Protein AF-A0A380IAU8-F1 (afdb_monomer)

Foldseek 3Di:
DDPVVVVVLVVVLVVLVVVLVVLVVCCVVVVDPVVVSVVVNVVSVVVNCVSPVVD

pLDDT: mean 84.61, std 16.07, range [46.72, 98.06]

Mean predicted aligned error: 6.39 Å

Nearest PDB structures (foldseek):
  2f66-assembly3_A  TM=8.530E-01  e=2.795E+00  Saccharomyces cerevisiae
  2f6m-assembly2_C  TM=7.156E-01  e=2.287E+00  Saccharomyces cerevisiae
  7ymi-assembly1_Z  TM=7.017E-01  e=7.631E+00  Acaryochloris marina MBIC11017
  6dma-assembly3_E  TM=5.319E-01  e=3.196E+00  synthetic construct

Sequence (55 aa):
MSKRSNDYKNGYRDAIRFAISEIDENIDNFSIDEGVGNEIVGNLKTIFRKVYQDE

Organism: Streptococcus acidominimus (NCBI:txid1326)

Secondary structure (DSSP, 8-state):
--HHHHHHHHHHHHHHHHHHHHHHHHHHTTSS-HHHHHHHHHHHHHHHHHHHTT-

Solvent-accessible surface area (backbone atoms only — not comparable to full-atom values): 3182 Å² total; per-residue (Å²): 134,64,72,70,62,55,55,55,54,50,52,56,51,51,51,53,53,49,52,42,53,57,41,54,52,31,31,77,65,65,74,38,59,57,70,62,39,50,52,52,43,52,51,52,53,50,52,49,44,73,75,56,66,91,112

Radius of gyration: 13.52 Å; Cα contacts (8 Å, |Δi|>4): 22; chains: 1; bounding box: 33×12×36 Å

Structure (mmCIF, N/CA/C/O backbone):
data_AF-A0A380IAU8-F1
#
_entry.id   AF-A0A380IAU8-F1
#
loop_
_atom_site.group_PDB
_atom_site.id
_atom_site.type_symbol
_atom_site.label_atom_id
_atom_site.label_alt_id
_atom_site.label_comp_id
_atom_site.label_asym_id
_atom_site.label_entity_id
_atom_site.label_seq_id
_atom_site.pdbx_PDB_ins_code
_atom_site.Cartn_x
_atom_site.Cartn_y
_atom_site.Cartn_z
_atom_site.occupancy
_atom_site.B_iso_or_equiv
_atom_site.auth_seq_id
_atom_site.auth_comp_id
_atom_site.auth_asym_id
_atom_site.auth_atom_id
_atom_site.pdbx_PDB_model_num
ATOM 1 N N . MET A 1 1 ? -20.137 2.645 23.019 1.00 50.53 1 MET A N 1
ATOM 2 C CA . MET A 1 1 ? -19.237 1.748 22.256 1.00 50.53 1 MET A CA 1
ATOM 3 C C . MET A 1 1 ? -18.283 1.056 23.217 1.00 50.53 1 MET A C 1
ATOM 5 O O . MET A 1 1 ? -17.725 1.721 24.078 1.00 50.53 1 MET A O 1
ATOM 9 N N . SER A 1 2 ? -18.152 -0.273 23.137 1.00 49.66 2 SER A N 1
ATOM 10 C CA . SER A 1 2 ? -17.232 -1.042 23.991 1.00 49.66 2 SER A CA 1
ATOM 11 C C . SER A 1 2 ? -15.779 -0.720 23.628 1.00 49.66 2 SER A C 1
ATOM 13 O O . SER A 1 2 ? -15.436 -0.749 22.450 1.00 49.66 2 SER A O 1
ATOM 15 N N . LYS A 1 3 ? -14.932 -0.448 24.631 1.00 51.28 3 LYS A N 1
ATOM 16 C CA . LYS A 1 3 ? -13.501 -0.099 24.500 1.00 51.28 3 LYS A CA 1
ATOM 17 C C . LYS A 1 3 ? -12.736 -1.025 23.537 1.00 51.28 3 LYS A C 1
ATOM 19 O O . LYS A 1 3 ? -11.962 -0.551 22.719 1.00 51.28 3 LYS A O 1
ATOM 24 N N . ARG A 1 4 ? -13.063 -2.327 23.546 1.00 46.72 4 ARG A N 1
ATOM 25 C CA . ARG A 1 4 ? -12.477 -3.338 22.645 1.00 46.72 4 ARG A CA 1
ATOM 26 C C . ARG A 1 4 ? -12.691 -3.030 21.161 1.00 46.72 4 ARG A C 1
ATOM 28 O O . ARG A 1 4 ? -11.815 -3.312 20.362 1.00 46.72 4 ARG A O 1
ATOM 35 N N . SER A 1 5 ? -13.835 -2.460 20.781 1.00 53.72 5 SER A N 1
ATOM 36 C CA . SER A 1 5 ? -14.153 -2.173 19.376 1.00 53.72 5 SER A CA 1
ATOM 37 C C . SER A 1 5 ? -13.283 -1.062 18.783 1.00 53.72 5 SER A C 1
ATOM 39 O O . SER A 1 5 ? -13.045 -1.084 17.578 1.00 53.72 5 SER A O 1
ATOM 41 N N . ASN A 1 6 ? -12.835 -0.100 19.596 1.00 57.06 6 ASN A N 1
ATOM 42 C CA . ASN A 1 6 ? -11.977 0.991 19.126 1.00 57.06 6 ASN A CA 1
ATOM 43 C C . ASN A 1 6 ? -10.536 0.520 18.916 1.00 57.06 6 ASN A C 1
ATOM 45 O O . ASN A 1 6 ? -9.919 0.890 17.923 1.00 57.06 6 ASN A O 1
ATOM 49 N N . ASP A 1 7 ? -10.020 -0.335 19.801 1.00 61.72 7 ASP A N 1
ATOM 50 C CA . ASP A 1 7 ? -8.632 -0.806 19.727 1.00 61.72 7 ASP A CA 1
ATOM 51 C C . ASP A 1 7 ? -8.380 -1.649 18.466 1.00 61.72 7 ASP A C 1
ATOM 53 O O . ASP A 1 7 ? -7.389 -1.436 17.770 1.00 61.72 7 ASP A O 1
ATOM 57 N N . TYR A 1 8 ? -9.313 -2.543 18.105 1.00 64.25 8 TYR A N 1
ATOM 58 C CA . TYR A 1 8 ? -9.198 -3.331 16.869 1.00 64.25 8 TYR A CA 1
ATOM 59 C C . TYR A 1 8 ? -9.255 -2.455 15.616 1.00 64.25 8 TYR A C 1
ATOM 61 O O . TYR A 1 8 ? -8.440 -2.623 14.710 1.00 64.25 8 TYR A O 1
ATOM 69 N N . LYS A 1 9 ? -10.181 -1.491 15.563 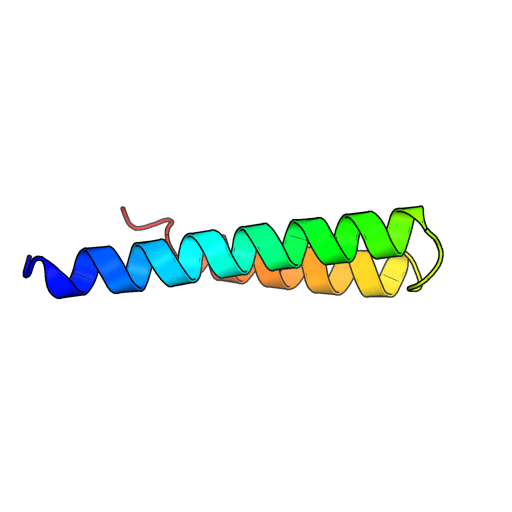1.00 67.31 9 LYS A N 1
ATOM 70 C CA . LYS A 1 9 ? -10.267 -0.548 14.443 1.00 67.31 9 LYS A CA 1
ATOM 71 C C . LYS A 1 9 ? -8.986 0.274 14.298 1.00 67.31 9 LYS A C 1
ATOM 73 O O . LYS A 1 9 ? -8.516 0.435 13.176 1.00 67.31 9 LYS A O 1
ATOM 78 N N . ASN A 1 10 ? -8.395 0.735 15.398 1.00 76.62 10 ASN A N 1
ATOM 79 C CA . ASN A 1 10 ? -7.128 1.465 15.370 1.00 76.62 10 ASN A CA 1
ATOM 80 C C . ASN A 1 10 ? -5.967 0.585 14.878 1.00 76.62 10 ASN A C 1
ATOM 82 O O . ASN A 1 10 ? -5.216 1.012 14.008 1.00 76.62 10 ASN A O 1
ATOM 86 N N . GLY A 1 11 ? -5.883 -0.673 15.323 1.00 83.12 11 GLY A N 1
ATOM 87 C CA . GLY A 1 11 ? -4.851 -1.606 14.855 1.00 83.12 11 GLY A CA 1
ATOM 88 C C . GLY A 1 11 ? -4.904 -1.871 13.345 1.00 83.12 11 GLY A C 1
ATOM 89 O O . GLY A 1 11 ? -3.877 -1.839 12.671 1.00 83.12 11 GLY A O 1
ATOM 90 N N . TYR A 1 12 ? -6.101 -2.055 12.779 1.00 84.25 12 TYR A N 1
ATOM 91 C CA . TYR A 1 12 ? -6.264 -2.196 11.325 1.00 84.25 12 TYR A CA 1
ATOM 92 C C . TYR A 1 12 ? -5.902 -0.912 10.564 1.00 84.25 12 TYR A C 1
ATOM 94 O O . TYR A 1 12 ? -5.399 -0.976 9.441 1.00 84.25 12 TYR A O 1
ATOM 102 N N . ARG A 1 13 ? -6.105 0.256 11.184 1.00 86.38 13 ARG A N 1
ATOM 103 C CA . ARG A 1 13 ? -5.784 1.558 10.596 1.00 86.38 13 ARG A CA 1
ATOM 104 C C . ARG A 1 13 ? -4.279 1.701 10.427 1.00 86.38 13 ARG A C 1
ATOM 106 O O . ARG A 1 13 ? -3.811 2.095 9.358 1.00 86.38 13 ARG A O 1
ATOM 113 N N . ASP A 1 14 ? -3.548 1.354 11.478 1.00 89.56 14 ASP A N 1
ATOM 114 C CA . ASP A 1 14 ? -2.093 1.435 11.515 1.00 89.56 14 ASP A CA 1
ATOM 115 C C . ASP A 1 14 ? -1.462 0.386 10.597 1.00 89.56 14 ASP A C 1
ATOM 117 O O . ASP A 1 14 ? -0.552 0.714 9.842 1.00 89.56 14 ASP A O 1
ATOM 121 N N . ALA A 1 15 ? -2.013 -0.831 10.553 1.00 92.06 15 ALA A N 1
ATOM 122 C CA . ALA A 1 15 ? -1.553 -1.878 9.642 1.00 92.06 15 ALA A CA 1
ATOM 123 C C . ALA A 1 15 ? -1.686 -1.481 8.161 1.00 92.06 15 ALA A C 1
ATOM 125 O O . ALA A 1 15 ? -0.760 -1.693 7.382 1.00 92.06 15 ALA A O 1
ATOM 126 N N . ILE A 1 16 ? -2.809 -0.869 7.760 1.00 92.69 16 ILE A N 1
ATOM 127 C CA . ILE A 1 16 ? -2.996 -0.412 6.372 1.00 92.69 16 ILE A CA 1
ATOM 128 C C . ILE A 1 16 ? -2.036 0.736 6.038 1.00 92.69 16 ILE A C 1
ATOM 130 O O . ILE A 1 16 ? -1.481 0.769 4.942 1.00 92.69 16 ILE A O 1
ATOM 134 N N . ARG A 1 17 ? -1.816 1.671 6.971 1.00 91.94 17 ARG A N 1
ATOM 135 C CA . ARG A 1 17 ? -0.848 2.766 6.784 1.00 91.94 17 ARG A CA 1
ATOM 136 C C . ARG A 1 17 ? 0.579 2.248 6.645 1.00 91.94 17 ARG A C 1
ATOM 138 O O . ARG A 1 17 ? 1.291 2.709 5.761 1.00 91.94 17 ARG A O 1
ATOM 145 N N . PHE A 1 18 ? 0.958 1.284 7.480 1.00 94.19 18 PHE A N 1
ATOM 146 C CA . PHE A 1 18 ? 2.248 0.613 7.396 1.00 94.19 18 PHE A CA 1
ATOM 147 C C . PHE A 1 18 ? 2.421 -0.082 6.041 1.00 94.19 18 PHE A C 1
ATOM 149 O O . PHE A 1 18 ? 3.393 0.182 5.348 1.00 94.19 18 PHE A O 1
ATOM 156 N N . ALA A 1 19 ? 1.433 -0.869 5.605 1.00 96.06 19 ALA A N 1
ATOM 157 C CA . ALA A 1 19 ? 1.488 -1.549 4.311 1.00 96.06 19 ALA A CA 1
ATOM 158 C C . ALA A 1 19 ? 1.652 -0.580 3.127 1.00 96.06 19 ALA A C 1
ATOM 160 O O . ALA A 1 19 ? 2.416 -0.871 2.214 1.00 96.06 19 ALA A O 1
ATOM 161 N N . ILE A 1 20 ? 0.967 0.571 3.141 1.00 95.88 20 ILE A N 1
ATOM 162 C CA . ILE A 1 20 ? 1.148 1.608 2.110 1.00 95.88 20 ILE A CA 1
ATOM 163 C C . ILE A 1 20 ? 2.598 2.112 2.104 1.00 95.88 20 ILE A C 1
ATOM 165 O O . ILE A 1 20 ? 3.202 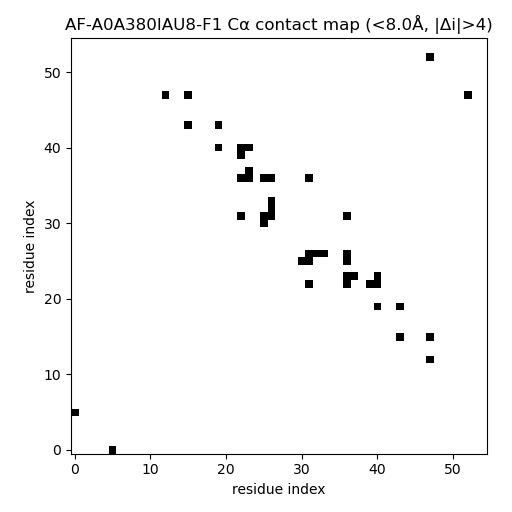2.154 1.040 1.00 95.88 20 ILE A O 1
ATOM 169 N N . SER A 1 21 ? 3.159 2.430 3.277 1.00 96.31 21 SER A N 1
ATOM 170 C CA . SER A 1 21 ? 4.541 2.915 3.402 1.00 96.31 21 SER A CA 1
ATOM 171 C C . SER A 1 21 ? 5.568 1.916 2.862 1.00 96.31 21 SER A C 1
ATOM 173 O O . SER A 1 21 ? 6.465 2.311 2.130 1.00 96.31 21 SER A O 1
ATOM 175 N N . GLU A 1 22 ? 5.424 0.630 3.189 1.00 97.50 22 GLU A N 1
ATOM 176 C CA . GLU A 1 22 ? 6.337 -0.419 2.711 1.00 97.50 22 GLU A CA 1
ATOM 177 C C . GLU A 1 22 ? 6.251 -0.600 1.190 1.00 97.50 22 GLU A C 1
ATOM 179 O O . GLU A 1 22 ? 7.247 -0.892 0.534 1.00 97.50 22 GLU A O 1
ATOM 184 N N . ILE A 1 23 ? 5.061 -0.456 0.598 1.00 95.69 23 ILE A N 1
ATOM 185 C CA . ILE A 1 23 ? 4.903 -0.576 -0.857 1.00 95.69 23 ILE A CA 1
ATOM 186 C C . ILE A 1 23 ? 5.500 0.641 -1.560 1.00 95.69 23 ILE A C 1
ATOM 188 O O . ILE A 1 23 ? 6.216 0.454 -2.538 1.00 95.69 23 ILE A O 1
ATOM 192 N N . ASP A 1 24 ? 5.247 1.849 -1.051 1.00 94.62 24 ASP A N 1
ATOM 193 C CA . ASP A 1 24 ? 5.839 3.081 -1.583 1.00 94.62 24 ASP A CA 1
ATOM 194 C C . ASP A 1 24 ? 7.384 2.998 -1.541 1.00 94.62 24 ASP A C 1
ATOM 196 O O . ASP A 1 24 ? 8.038 3.235 -2.555 1.00 94.62 24 ASP A O 1
ATOM 200 N N . GLU A 1 25 ? 7.977 2.524 -0.436 1.00 96.00 25 GLU A N 1
ATOM 201 C CA . GLU A 1 25 ? 9.431 2.298 -0.338 1.00 96.00 25 GLU A CA 1
ATOM 202 C C . GLU A 1 25 ? 9.938 1.239 -1.337 1.00 96.00 25 GLU A C 1
ATOM 204 O O . GLU A 1 25 ? 11.008 1.383 -1.931 1.00 96.00 25 GLU A O 1
ATOM 209 N N . ASN A 1 26 ? 9.171 0.173 -1.570 1.00 94.06 26 ASN A N 1
ATOM 210 C CA . ASN A 1 26 ? 9.536 -0.856 -2.544 1.00 94.06 26 ASN A CA 1
ATOM 211 C C . ASN A 1 26 ? 9.431 -0.379 -4.004 1.00 94.06 26 ASN A C 1
ATOM 213 O O . ASN A 1 26 ? 10.186 -0.876 -4.845 1.00 94.06 26 ASN A O 1
ATOM 217 N N . ILE A 1 27 ? 8.531 0.564 -4.309 1.00 94.69 27 ILE A N 1
ATOM 218 C CA . ILE A 1 27 ? 8.469 1.251 -5.609 1.00 94.69 27 ILE A CA 1
ATOM 219 C C . ILE A 1 27 ? 9.726 2.110 -5.789 1.00 94.69 27 ILE A C 1
ATOM 221 O O . ILE A 1 27 ? 10.423 1.959 -6.793 1.00 94.69 27 ILE A O 1
ATOM 225 N N . ASP A 1 28 ? 10.057 2.943 -4.796 1.00 94.06 28 ASP A N 1
ATOM 226 C CA . ASP A 1 28 ? 11.224 3.838 -4.834 1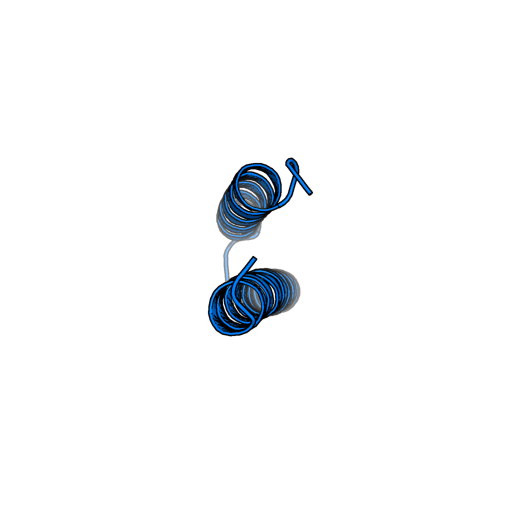.00 94.06 28 ASP A CA 1
ATOM 227 C C . ASP A 1 28 ? 12.547 3.062 -4.966 1.00 94.06 28 ASP A C 1
ATOM 229 O O . ASP A 1 28 ? 13.478 3.494 -5.650 1.00 94.06 28 ASP A O 1
ATOM 233 N N . ASN A 1 29 ? 12.616 1.874 -4.359 1.00 95.50 29 ASN A N 1
ATOM 234 C CA . ASN A 1 29 ? 13.758 0.966 -4.450 1.00 95.50 29 ASN A CA 1
ATOM 235 C C . ASN A 1 29 ? 13.751 0.079 -5.711 1.00 95.50 29 ASN A C 1
ATOM 237 O O . ASN A 1 29 ? 14.575 -0.835 -5.807 1.00 95.50 29 ASN A O 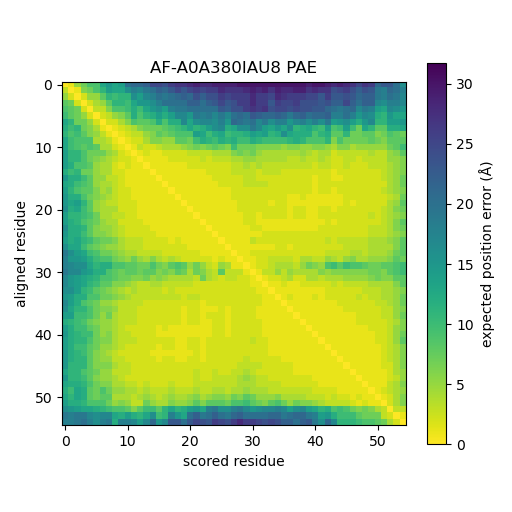1
ATOM 241 N N . PHE A 1 30 ? 12.827 0.290 -6.659 1.00 89.44 30 PHE A N 1
ATOM 242 C CA . PHE A 1 30 ? 12.643 -0.528 -7.871 1.00 89.44 30 PHE A CA 1
ATOM 243 C C . PHE A 1 30 ? 12.508 -2.038 -7.591 1.00 89.44 30 PHE A C 1
ATOM 245 O O . PHE A 1 30 ? 12.795 -2.877 -8.447 1.00 89.44 30 PHE A O 1
ATOM 252 N N . SER A 1 31 ? 12.090 -2.397 -6.373 1.00 92.38 31 SER A N 1
A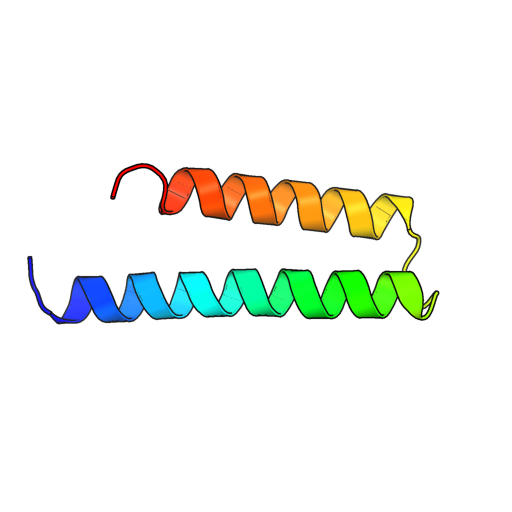TOM 253 C CA . SER A 1 31 ? 11.898 -3.784 -5.933 1.00 92.38 31 SER A CA 1
ATOM 254 C C . SER A 1 31 ? 10.549 -4.340 -6.392 1.00 92.38 31 SER A C 1
ATOM 256 O O . SER A 1 31 ? 10.362 -5.555 -6.458 1.00 92.38 31 SER A O 1
ATOM 258 N N . ILE A 1 32 ? 9.617 -3.450 -6.734 1.00 92.38 32 ILE A N 1
ATOM 259 C CA . ILE A 1 32 ? 8.322 -3.749 -7.340 1.00 92.38 32 ILE A CA 1
ATOM 260 C C . ILE A 1 32 ? 8.136 -2.811 -8.538 1.00 92.38 32 ILE A C 1
ATOM 262 O O . ILE A 1 32 ? 8.614 -1.678 -8.531 1.00 92.38 32 ILE A O 1
ATOM 266 N N . ASP A 1 33 ? 7.439 -3.289 -9.569 1.00 96.81 33 ASP A N 1
ATOM 267 C CA . ASP A 1 33 ? 6.997 -2.445 -10.678 1.00 96.81 33 ASP A CA 1
ATOM 268 C C . ASP A 1 33 ? 6.110 -1.295 -10.172 1.00 96.81 33 ASP A C 1
ATOM 270 O O . ASP A 1 33 ? 5.152 -1.514 -9.428 1.00 96.81 33 ASP A O 1
ATOM 274 N N . GLU A 1 34 ? 6.411 -0.071 -10.603 1.00 94.44 34 GLU A N 1
ATOM 275 C CA . GLU A 1 34 ? 5.709 1.135 -10.159 1.00 94.44 34 GLU A CA 1
ATOM 276 C C . GLU A 1 34 ? 4.200 1.076 -10.454 1.00 94.44 34 GLU A C 1
ATOM 278 O O . GLU A 1 34 ? 3.389 1.491 -9.624 1.00 94.44 34 GLU A O 1
ATOM 283 N N . GLY A 1 35 ? 3.792 0.530 -11.605 1.00 96.62 35 GLY A N 1
ATOM 284 C CA . GLY A 1 35 ? 2.381 0.401 -11.972 1.00 96.62 35 GLY A CA 1
ATOM 285 C C . GLY A 1 35 ? 1.634 -0.547 -11.037 1.00 96.62 35 GLY A C 1
ATOM 286 O O . GLY A 1 35 ? 0.572 -0.200 -10.513 1.00 96.62 35 GLY A O 1
ATOM 287 N N . VAL A 1 36 ? 2.226 -1.713 -10.772 1.00 96.19 36 VAL A N 1
ATOM 288 C CA . VAL A 1 36 ? 1.681 -2.707 -9.834 1.00 96.19 36 VAL A CA 1
ATOM 289 C C . VAL A 1 36 ? 1.620 -2.149 -8.411 1.00 96.19 36 VAL A C 1
ATOM 291 O O . VAL A 1 36 ? 0.593 -2.272 -7.741 1.00 96.19 36 VAL A O 1
ATOM 294 N N . GLY A 1 37 ? 2.691 -1.507 -7.940 1.00 96.62 37 GLY A N 1
ATOM 295 C CA . GLY A 1 37 ? 2.738 -0.918 -6.603 1.00 96.62 37 GLY A CA 1
ATOM 296 C C . GLY A 1 37 ? 1.669 0.162 -6.411 1.00 96.62 37 GLY A C 1
ATOM 297 O O . GLY A 1 37 ? 0.915 0.130 -5.433 1.00 96.62 37 GLY A O 1
ATOM 298 N N . ASN A 1 38 ? 1.519 1.054 -7.393 1.00 96.69 38 ASN A N 1
ATOM 299 C CA . ASN A 1 38 ? 0.493 2.094 -7.384 1.00 96.69 38 ASN A CA 1
ATOM 300 C C . ASN A 1 38 ? -0.935 1.525 -7.353 1.00 96.69 38 ASN A C 1
ATOM 302 O O . ASN A 1 38 ? -1.797 2.067 -6.651 1.00 96.69 38 ASN A O 1
ATOM 306 N N . GLU A 1 39 ? -1.202 0.424 -8.062 1.00 98.06 39 GLU A N 1
ATOM 307 C CA . GLU A 1 39 ? -2.504 -0.253 -8.019 1.00 98.06 39 GLU A CA 1
ATOM 308 C C . GLU A 1 39 ? -2.818 -0.780 -6.609 1.00 98.06 39 GLU A C 1
ATOM 310 O O . GLU A 1 39 ? -3.907 -0.541 -6.071 1.00 98.06 39 GLU A O 1
ATOM 315 N N . ILE A 1 40 ? -1.849 -1.438 -5.964 1.00 96.69 40 ILE A N 1
ATOM 316 C CA . ILE A 1 40 ? -2.016 -1.969 -4.604 1.00 96.69 40 ILE A CA 1
ATOM 317 C C . ILE A 1 40 ? -2.253 -0.825 -3.610 1.00 96.69 40 ILE A C 1
ATOM 319 O O . ILE A 1 40 ? -3.192 -0.886 -2.808 1.00 96.69 40 ILE A O 1
ATOM 323 N N . VAL A 1 41 ? -1.469 0.253 -3.691 1.00 96.81 41 VAL A N 1
ATOM 324 C CA . VAL A 1 41 ? -1.635 1.444 -2.844 1.00 96.81 41 VAL A CA 1
ATOM 325 C C . VAL A 1 41 ? -3.012 2.084 -3.048 1.00 96.81 41 VAL A C 1
ATOM 327 O O . VAL A 1 41 ? -3.671 2.469 -2.076 1.00 96.81 41 VAL A O 1
ATOM 330 N N . GLY A 1 42 ? -3.498 2.162 -4.289 1.00 96.94 42 GLY A N 1
ATOM 331 C CA . GLY A 1 42 ? -4.846 2.641 -4.608 1.00 96.94 42 GLY A CA 1
ATOM 332 C C . GLY A 1 42 ? -5.950 1.797 -3.959 1.00 96.94 42 GLY A C 1
ATOM 333 O O . GLY A 1 42 ? -6.889 2.339 -3.357 1.00 96.94 42 GLY A O 1
ATOM 334 N N . ASN A 1 43 ? -5.811 0.471 -4.003 1.00 96.62 43 ASN A N 1
ATOM 335 C CA . ASN A 1 43 ? -6.740 -0.463 -3.367 1.00 96.62 43 ASN A CA 1
ATOM 336 C C . ASN A 1 43 ? -6.729 -0.329 -1.835 1.00 96.62 43 ASN A C 1
ATOM 338 O O . ASN A 1 43 ? -7.794 -0.226 -1.218 1.00 96.62 43 ASN A O 1
ATOM 342 N N . LEU A 1 44 ? -5.550 -0.227 -1.214 1.00 95.44 44 LEU A N 1
ATOM 343 C CA . LEU A 1 44 ? -5.406 -0.022 0.232 1.00 95.44 44 LEU A CA 1
ATOM 344 C C . LEU A 1 44 ? -6.012 1.311 0.690 1.00 95.44 44 LEU A C 1
ATOM 346 O O . LEU A 1 44 ? -6.756 1.345 1.672 1.00 95.44 44 LEU A 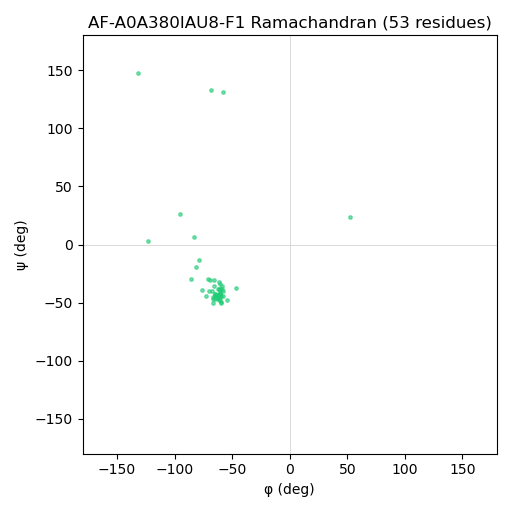O 1
ATOM 350 N N . LYS A 1 45 ? -5.785 2.402 -0.055 1.00 94.12 45 LYS A N 1
ATOM 351 C CA . LYS A 1 45 ? -6.419 3.710 0.197 1.00 94.12 45 LYS A CA 1
ATOM 352 C C . LYS A 1 45 ? -7.945 3.629 0.093 1.00 94.12 45 LYS A C 1
ATOM 354 O O . LYS A 1 45 ? -8.649 4.250 0.890 1.00 94.12 45 LYS A O 1
ATOM 359 N N . THR A 1 46 ? -8.469 2.848 -0.852 1.00 94.12 46 THR A N 1
ATOM 360 C CA . THR A 1 46 ? -9.915 2.621 -1.005 1.00 94.12 46 THR A CA 1
ATOM 361 C C . THR A 1 46 ? -10.498 1.853 0.180 1.00 94.12 46 THR A C 1
ATOM 363 O O . THR A 1 46 ? -11.534 2.252 0.711 1.00 94.12 46 THR A O 1
ATOM 366 N N . ILE A 1 47 ? -9.831 0.787 0.631 1.00 90.19 47 ILE A N 1
ATOM 367 C CA . ILE A 1 47 ? -10.234 0.021 1.820 1.00 90.19 47 ILE A CA 1
ATOM 368 C C . ILE A 1 47 ? -10.211 0.920 3.056 1.00 90.19 47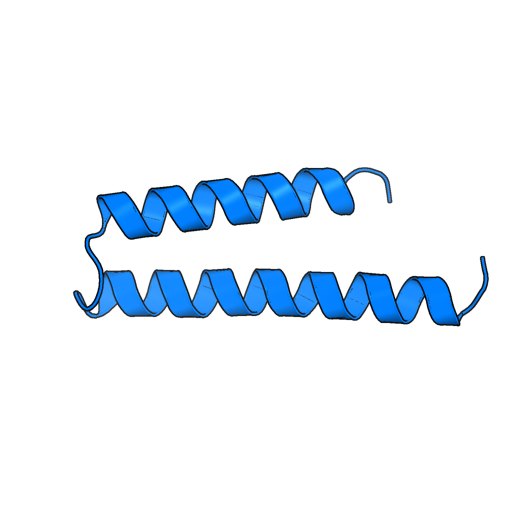 ILE A C 1
ATOM 370 O O . ILE A 1 47 ? -11.200 0.985 3.783 1.00 90.19 47 ILE A O 1
ATOM 374 N N . PHE A 1 48 ? -9.127 1.673 3.255 1.00 90.12 48 PHE A N 1
ATOM 375 C CA . PHE A 1 48 ? -8.994 2.607 4.368 1.00 90.12 48 PHE A CA 1
ATOM 376 C C . PHE A 1 48 ? -10.156 3.603 4.409 1.00 90.12 48 PHE A C 1
ATOM 378 O O . PHE A 1 48 ? -10.789 3.796 5.442 1.00 90.12 48 PHE A O 1
ATOM 385 N N . ARG A 1 49 ? -10.490 4.204 3.265 1.00 88.81 49 ARG A N 1
ATOM 386 C CA . ARG A 1 49 ? -11.634 5.115 3.166 1.00 88.81 49 ARG A CA 1
ATOM 387 C C . ARG A 1 49 ? -12.941 4.421 3.545 1.00 88.81 49 ARG A C 1
ATOM 389 O O . ARG A 1 49 ? -13.638 4.917 4.415 1.00 88.81 49 ARG A O 1
ATOM 396 N N . LYS A 1 50 ? -13.240 3.249 2.981 1.00 87.25 50 LYS A N 1
ATOM 397 C CA . LYS A 1 50 ? -14.491 2.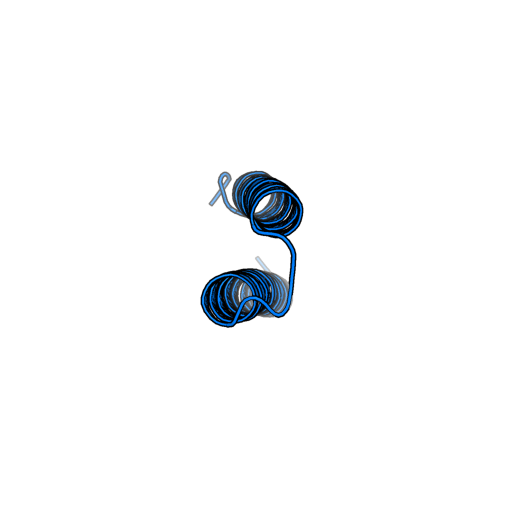520 3.264 1.00 87.25 50 LYS A CA 1
ATOM 398 C C . LYS A 1 50 ? -14.652 2.102 4.728 1.00 87.25 50 LYS A C 1
ATOM 400 O O . LYS A 1 50 ? -15.775 2.021 5.203 1.00 87.25 50 LYS A O 1
ATOM 405 N N . VAL A 1 51 ? -13.557 1.802 5.425 1.00 83.75 51 VAL A N 1
ATOM 406 C CA . VAL A 1 51 ? -13.601 1.341 6.823 1.00 83.75 51 VAL A CA 1
ATOM 407 C C . VAL A 1 51 ? -13.646 2.509 7.817 1.00 83.75 51 VAL A C 1
ATOM 409 O O . VAL A 1 51 ? -14.224 2.361 8.893 1.00 83.75 51 VAL A O 1
ATOM 412 N N . TYR A 1 52 ? -13.057 3.660 7.466 1.00 79.62 52 TYR A N 1
A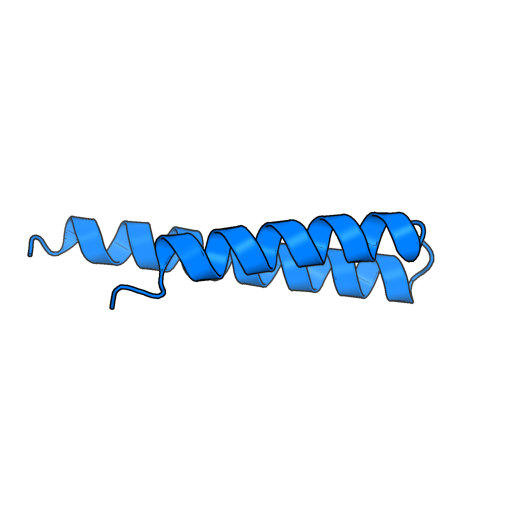TOM 413 C CA . TYR A 1 52 ? -12.834 4.778 8.394 1.00 79.62 52 TYR A CA 1
ATOM 414 C C . TYR A 1 52 ? -13.453 6.124 7.973 1.00 79.62 52 TYR A C 1
ATOM 416 O O . TYR A 1 52 ? -13.209 7.109 8.660 1.00 79.62 52 TYR A O 1
ATOM 424 N N . GLN A 1 53 ? -14.201 6.222 6.863 1.00 67.00 53 GLN A N 1
ATOM 425 C CA . GLN A 1 53 ? -14.915 7.462 6.487 1.00 67.00 53 GLN A CA 1
ATOM 426 C C . GLN A 1 53 ? -16.230 7.689 7.248 1.00 67.00 53 GLN A C 1
ATOM 428 O O . GLN A 1 53 ? -16.732 8.806 7.203 1.00 67.00 53 GLN A O 1
ATOM 433 N N . ASP A 1 54 ? -16.758 6.686 7.955 1.00 53.34 54 ASP A N 1
ATOM 434 C CA . ASP A 1 54 ? -17.979 6.808 8.774 1.00 53.34 54 ASP A CA 1
ATOM 435 C C . ASP A 1 54 ? -17.683 7.100 10.267 1.00 53.34 54 ASP A C 1
ATOM 437 O O . ASP A 1 54 ? -18.472 6.735 11.142 1.00 53.34 54 ASP A O 1
ATOM 441 N N . GLU A 1 55 ? -16.539 7.727 10.580 1.00 49.66 55 GLU A N 1
ATOM 442 C CA . GLU A 1 55 ? -16.184 8.218 11.929 1.00 49.66 55 GLU A CA 1
ATOM 443 C C . GLU A 1 55 ? -16.040 9.742 11.982 1.00 49.66 55 GLU A C 1
ATOM 445 O O . GLU A 1 55 ? -15.363 10.312 11.093 1.00 49.66 55 GLU A O 1
#